Protein AF-A0A0M3HK36-F1 (afdb_monomer_lite)

Foldseek 3Di:
DDDDDPVQQDDQLLVCLLQQPLVSNVVCVVVPNDQCDAGNVRDGSLNSNVVCVVVVSHDPVCPVSSVVSSVVSVVNNVVVVPPD

Structure (mmCIF, N/CA/C/O backbone):
data_AF-A0A0M3HK36-F1
#
_entry.id   AF-A0A0M3HK36-F1
#
loop_
_atom_site.group_PDB
_atom_site.id
_atom_site.type_symbol
_atom_site.label_atom_id
_atom_site.label_alt_id
_atom_site.label_comp_id
_atom_site.label_asym_id
_atom_site.label_entity_id
_atom_site.label_seq_id
_atom_site.pdbx_PDB_ins_code
_atom_site.Cartn_x
_atom_site.Cartn_y
_atom_site.Cartn_z
_atom_site.occupancy
_atom_site.B_iso_or_equiv
_atom_site.auth_seq_id
_atom_site.auth_comp_id
_atom_site.auth_asym_id
_atom_site.auth_atom_id
_atom_site.pdbx_PDB_model_num
ATOM 1 N N . MET A 1 1 ? -14.779 -24.975 -14.064 1.00 36.94 1 MET A N 1
ATOM 2 C CA . MET A 1 1 ? -14.328 -23.834 -14.885 1.00 36.94 1 MET A CA 1
ATOM 3 C C . MET A 1 1 ? -14.228 -22.647 -13.951 1.00 36.94 1 MET A C 1
ATOM 5 O O . MET A 1 1 ? -15.251 -22.283 -13.388 1.00 36.94 1 MET A O 1
ATOM 9 N N . ALA A 1 2 ? -13.011 -22.175 -13.667 1.00 45.50 2 ALA A N 1
ATOM 10 C CA . ALA A 1 2 ? -12.784 -21.101 -12.703 1.00 45.50 2 ALA A CA 1
ATOM 11 C C . ALA A 1 2 ? -13.485 -19.824 -13.187 1.00 45.50 2 ALA A C 1
ATOM 13 O O . ALA A 1 2 ? -13.316 -19.399 -14.330 1.00 45.50 2 ALA A O 1
ATOM 14 N N . SER A 1 3 ? -14.364 -19.319 -12.334 1.00 42.84 3 SER A N 1
ATOM 15 C CA . SER A 1 3 ? -15.294 -18.223 -12.557 1.00 42.84 3 SER A CA 1
ATOM 16 C C . SER A 1 3 ? -14.582 -16.893 -12.790 1.00 42.84 3 SER A C 1
ATOM 18 O O . SER A 1 3 ? -13.516 -16.635 -12.246 1.00 42.84 3 SER A O 1
ATOM 20 N N . LEU A 1 4 ? -15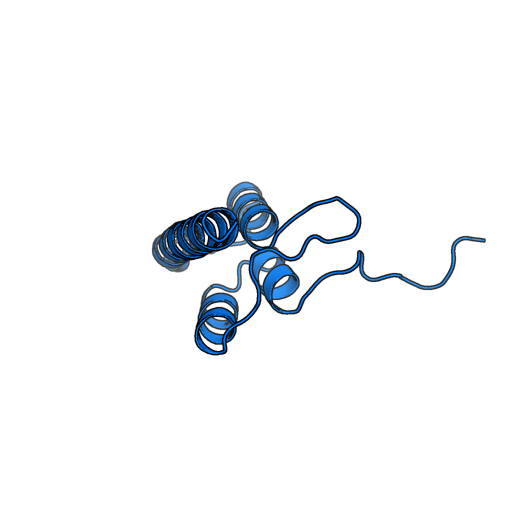.214 -16.062 -13.616 1.00 41.19 4 LEU A N 1
ATOM 21 C CA . LEU A 1 4 ? -14.923 -14.657 -13.893 1.00 41.19 4 LEU A CA 1
ATOM 22 C C . LEU A 1 4 ? -14.288 -13.920 -12.697 1.00 41.19 4 LEU A C 1
ATOM 24 O O . LEU A 1 4 ? -14.991 -13.593 -11.749 1.00 41.19 4 LEU A O 1
ATOM 28 N N . LYS A 1 5 ? -12.972 -13.673 -12.805 1.00 51.16 5 LYS A N 1
ATOM 29 C CA . LYS A 1 5 ? -12.168 -12.635 -12.131 1.00 51.16 5 LYS A CA 1
ATOM 30 C C . LYS A 1 5 ? -12.752 -12.138 -10.803 1.00 51.16 5 LYS A C 1
ATOM 32 O O . LYS A 1 5 ? -13.347 -11.063 -10.764 1.00 51.16 5 LYS A O 1
ATOM 37 N N . ASP A 1 6 ? -12.523 -12.865 -9.715 1.00 59.06 6 ASP A N 1
ATOM 38 C CA . ASP A 1 6 ? -12.407 -12.156 -8.444 1.00 59.06 6 ASP A CA 1
ATOM 39 C C . ASP A 1 6 ? -11.101 -11.342 -8.533 1.00 59.06 6 ASP A C 1
ATOM 41 O O . ASP A 1 6 ? -10.073 -11.841 -8.990 1.00 59.06 6 ASP A O 1
ATOM 45 N N . SER A 1 7 ? -11.161 -10.042 -8.254 1.00 62.19 7 SER A N 1
ATOM 46 C CA . SER A 1 7 ? -10.003 -9.144 -8.291 1.00 62.19 7 SER A CA 1
ATOM 47 C C . SER A 1 7 ? -9.142 -9.288 -7.030 1.00 62.19 7 SER A C 1
ATOM 49 O O . SER A 1 7 ? -8.726 -8.286 -6.461 1.00 62.19 7 SER A O 1
ATOM 51 N N . GLY A 1 8 ? -8.963 -10.510 -6.527 1.00 75.56 8 GLY A N 1
ATOM 52 C CA . GLY A 1 8 ? -8.206 -10.855 -5.326 1.00 75.56 8 GLY A CA 1
ATOM 53 C C . GLY A 1 8 ? -8.743 -10.244 -4.035 1.00 75.56 8 GLY A C 1
ATOM 54 O O . GLY A 1 8 ? -8.013 -10.174 -3.057 1.00 75.56 8 GLY A O 1
ATOM 55 N N . GLY A 1 9 ? -9.964 -9.697 -4.013 1.00 87.31 9 GLY A N 1
ATOM 56 C CA . GLY A 1 9 ? -10.445 -8.895 -2.879 1.00 87.31 9 GLY A CA 1
ATOM 57 C C . GLY A 1 9 ? -9.681 -7.577 -2.664 1.00 87.31 9 GLY A C 1
ATOM 58 O O . GLY A 1 9 ? -9.633 -7.078 -1.541 1.00 87.31 9 GLY A O 1
ATOM 59 N N . LEU A 1 10 ? -9.072 -7.013 -3.713 1.00 93.38 10 LEU A N 1
ATOM 60 C CA . LEU A 1 10 ? -8.306 -5.769 -3.616 1.00 93.38 10 LEU A CA 1
ATOM 61 C C . LEU A 1 10 ? -9.181 -4.555 -3.273 1.00 93.38 10 LEU A C 1
ATOM 63 O O . LEU A 1 10 ? -10.272 -4.357 -3.812 1.00 93.38 10 LEU A O 1
ATOM 67 N N . THR A 1 11 ? -8.652 -3.695 -2.404 1.00 96.31 11 THR A N 1
ATOM 68 C CA . THR A 1 11 ? -9.204 -2.365 -2.114 1.00 96.31 11 THR A CA 1
ATOM 69 C C . THR A 1 11 ? -8.604 -1.315 -3.059 1.00 96.31 11 THR A C 1
ATOM 71 O O . THR A 1 11 ? -7.518 -1.536 -3.600 1.00 96.31 11 THR A O 1
ATOM 74 N N . PRO A 1 12 ? -9.227 -0.129 -3.215 1.00 97.56 12 PRO A N 1
ATOM 75 C CA . PRO A 1 12 ? -8.626 0.959 -3.990 1.00 97.56 12 PRO A CA 1
ATOM 76 C C . PRO A 1 12 ? -7.224 1.353 -3.508 1.00 97.56 12 PRO A C 1
ATOM 78 O O . PRO A 1 12 ? -6.376 1.705 -4.321 1.00 97.56 12 PRO A O 1
ATOM 81 N N . LEU A 1 13 ? -6.970 1.267 -2.195 1.00 98.25 13 LEU A N 1
ATOM 82 C CA . LEU A 1 13 ? -5.653 1.555 -1.632 1.00 98.25 13 LEU A CA 1
ATOM 83 C C . LEU A 1 13 ? -4.626 0.489 -2.033 1.00 98.25 13 LEU A C 1
ATOM 85 O O . LEU A 1 13 ? -3.521 0.846 -2.417 1.00 98.25 13 LEU A O 1
ATOM 89 N N . MET A 1 14 ? -4.994 -0.797 -2.015 1.00 98.06 14 MET A N 1
ATOM 90 C CA . MET A 1 14 ? -4.102 -1.878 -2.460 1.00 98.06 14 MET A CA 1
ATOM 91 C C . MET A 1 14 ? -3.729 -1.740 -3.938 1.00 98.06 14 MET A C 1
ATOM 93 O O . MET A 1 14 ? -2.556 -1.853 -4.267 1.00 98.06 14 MET A O 1
ATOM 97 N N . GLU A 1 15 ? -4.693 -1.437 -4.813 1.00 97.50 15 GLU A N 1
ATOM 98 C CA . GLU A 1 15 ? -4.427 -1.222 -6.246 1.00 97.50 15 GLU A CA 1
ATOM 99 C C . GLU A 1 15 ? -3.487 -0.023 -6.474 1.00 97.50 15 GLU A C 1
ATOM 101 O O . GLU A 1 15 ? -2.583 -0.091 -7.304 1.00 97.50 15 GLU A O 1
ATOM 106 N N . ALA A 1 16 ? -3.662 1.075 -5.728 1.00 98.06 16 ALA A N 1
ATOM 107 C CA . ALA A 1 16 ? -2.763 2.228 -5.815 1.00 98.06 16 ALA A CA 1
ATOM 108 C C . ALA A 1 16 ? -1.334 1.878 -5.363 1.00 98.06 16 ALA A C 1
ATOM 110 O O . ALA A 1 16 ? -0.369 2.286 -6.013 1.00 98.06 16 ALA A O 1
ATOM 111 N N . CYS A 1 17 ? -1.207 1.093 -4.290 1.00 98.38 17 CYS A N 1
ATOM 112 C CA . CYS A 1 17 ? 0.073 0.612 -3.782 1.00 98.38 17 CYS A CA 1
ATOM 113 C C . CYS A 1 17 ? 0.764 -0.364 -4.742 1.00 98.38 17 CYS A C 1
ATOM 115 O O . CYS A 1 17 ? 1.962 -0.227 -4.965 1.00 98.38 17 CYS A O 1
ATOM 117 N N . ASP A 1 18 ? 0.022 -1.297 -5.344 1.00 97.31 18 ASP A N 1
ATOM 118 C CA . ASP A 1 18 ? 0.541 -2.264 -6.323 1.00 97.31 18 ASP A CA 1
ATOM 119 C C . ASP A 1 18 ? 1.111 -1.567 -7.568 1.00 97.31 18 ASP A C 1
ATOM 121 O O . ASP A 1 18 ? 2.150 -1.945 -8.107 1.00 97.31 18 ASP A O 1
ATOM 125 N N . ARG A 1 19 ? 0.473 -0.465 -7.977 1.00 96.94 19 ARG A N 1
ATOM 126 C CA . ARG A 1 19 ? 0.937 0.386 -9.081 1.00 96.94 19 ARG A CA 1
ATOM 127 C C . ARG A 1 19 ? 2.046 1.365 -8.697 1.00 96.94 19 ARG A C 1
ATOM 129 O O . ARG A 1 19 ? 2.391 2.201 -9.527 1.00 96.94 19 ARG A O 1
ATOM 136 N N . GLY A 1 20 ? 2.536 1.339 -7.456 1.00 96.88 20 GLY A N 1
ATOM 137 C CA . GLY A 1 20 ? 3.535 2.293 -6.966 1.00 96.88 20 GLY A CA 1
ATOM 138 C C . GLY A 1 20 ? 3.062 3.753 -6.958 1.00 96.88 20 GLY A C 1
ATOM 139 O O . GLY A 1 20 ? 3.873 4.664 -6.847 1.00 96.88 20 GLY A O 1
ATOM 140 N N . SER A 1 21 ? 1.754 4.004 -7.080 1.00 97.88 21 SER A N 1
ATOM 141 C CA . SER A 1 21 ? 1.192 5.350 -7.223 1.00 97.88 21 SER A CA 1
ATOM 142 C C . SER A 1 21 ? 1.110 6.048 -5.865 1.00 97.88 21 SER A C 1
ATOM 144 O O . SER A 1 21 ? 0.066 6.034 -5.201 1.00 97.88 21 SER A O 1
ATOM 146 N N . THR A 1 22 ? 2.210 6.669 -5.450 1.00 98.19 22 THR A N 1
ATOM 147 C CA . THR A 1 22 ? 2.358 7.355 -4.157 1.00 98.19 22 THR A CA 1
ATOM 148 C C . THR A 1 22 ? 1.315 8.456 -3.956 1.00 98.19 22 THR A C 1
ATOM 150 O O . THR A 1 22 ? 0.624 8.464 -2.940 1.00 98.19 22 THR A O 1
ATOM 153 N N . ALA A 1 23 ? 1.092 9.305 -4.963 1.00 98.25 23 ALA A N 1
ATOM 154 C CA . ALA A 1 23 ? 0.114 10.393 -4.901 1.00 98.25 23 ALA A CA 1
ATOM 155 C C . ALA A 1 23 ? -1.331 9.901 -4.684 1.00 98.25 23 ALA A C 1
ATOM 157 O O . ALA A 1 23 ? -2.085 10.480 -3.901 1.00 98.25 23 ALA A O 1
ATOM 158 N N . ILE A 1 24 ? -1.728 8.814 -5.357 1.00 98.44 24 ILE A N 1
ATOM 159 C CA . ILE A 1 24 ? -3.067 8.223 -5.191 1.00 98.44 24 ILE A CA 1
ATOM 160 C C . ILE A 1 24 ? -3.168 7.530 -3.830 1.00 98.44 24 ILE A C 1
ATOM 162 O O . ILE A 1 24 ? -4.189 7.649 -3.153 1.00 98.44 24 ILE A O 1
ATOM 166 N N . SER A 1 25 ? -2.109 6.835 -3.414 1.00 98.50 25 SER A N 1
ATOM 167 C CA . SER A 1 25 ? -2.046 6.168 -2.112 1.00 98.50 25 SER A CA 1
ATOM 168 C C . SER A 1 25 ? -2.206 7.173 -0.969 1.00 98.50 25 SER A C 1
ATOM 170 O O . SER A 1 25 ? -3.025 6.959 -0.075 1.00 98.50 25 SER A O 1
ATOM 172 N N . ASP A 1 26 ? -1.492 8.300 -1.029 1.00 98.44 26 ASP A N 1
ATOM 173 C CA . ASP A 1 26 ? -1.587 9.371 -0.036 1.00 98.44 26 ASP A CA 1
ATOM 174 C C . ASP A 1 26 ? -2.986 9.999 -0.009 1.00 98.44 26 ASP A C 1
ATOM 176 O O . ASP A 1 26 ? -3.587 10.129 1.058 1.00 98.44 26 ASP A O 1
ATOM 180 N N . LEU A 1 27 ? -3.562 10.290 -1.182 1.00 98.62 27 LEU A N 1
ATOM 181 C CA . LEU A 1 27 ? -4.929 10.798 -1.289 1.00 98.62 27 LEU A CA 1
ATOM 182 C C . LEU A 1 27 ? -5.927 9.855 -0.603 1.00 98.62 27 LEU A C 1
ATOM 184 O O . LEU A 1 27 ? -6.739 10.284 0.214 1.00 98.62 27 LEU A O 1
ATOM 188 N N . LEU A 1 28 ? -5.856 8.556 -0.889 1.00 98.50 28 LEU A N 1
ATOM 189 C CA . LEU A 1 28 ? -6.751 7.565 -0.293 1.00 98.50 28 LEU A CA 1
ATOM 190 C C . LEU A 1 28 ? -6.588 7.481 1.232 1.00 98.50 28 LEU A C 1
ATOM 192 O O . LEU A 1 28 ? -7.591 7.395 1.945 1.00 98.50 28 LEU A O 1
ATOM 196 N N . LEU A 1 29 ? -5.358 7.562 1.748 1.00 97.94 29 LEU A N 1
ATOM 197 C CA . LEU A 1 29 ? -5.108 7.619 3.191 1.00 97.94 29 LEU A CA 1
ATOM 198 C C . LEU A 1 29 ? -5.711 8.873 3.836 1.00 97.94 29 LEU A C 1
ATOM 200 O O . LEU A 1 29 ? -6.319 8.767 4.904 1.00 97.94 29 LEU A O 1
ATOM 204 N N . GLN A 1 30 ? -5.594 10.038 3.191 1.00 97.56 30 GLN A N 1
ATOM 205 C CA . GLN A 1 30 ? -6.205 11.285 3.668 1.00 97.56 30 GLN A CA 1
ATOM 206 C C . GLN A 1 30 ? -7.736 11.184 3.749 1.00 97.56 30 GLN A C 1
ATOM 208 O O . GLN A 1 30 ? -8.344 11.736 4.666 1.00 97.56 30 GLN A O 1
ATOM 213 N N . PHE A 1 31 ? -8.360 10.430 2.839 1.00 97.62 31 PHE A N 1
ATOM 214 C CA . PHE A 1 31 ? -9.802 10.153 2.846 1.00 97.62 31 PHE A CA 1
ATOM 215 C C . PHE A 1 31 ? -10.216 8.975 3.747 1.00 97.62 31 PHE A C 1
ATOM 217 O O . PHE A 1 31 ? -11.376 8.563 3.726 1.00 97.62 31 PHE A O 1
ATOM 224 N N . GLY A 1 32 ? -9.306 8.450 4.572 1.00 95.81 32 GLY A N 1
ATOM 225 C CA . GLY A 1 32 ? -9.626 7.432 5.573 1.00 95.81 32 GLY A CA 1
ATOM 226 C C . GLY A 1 32 ? -9.710 6.009 5.024 1.00 95.81 32 GLY A C 1
ATOM 227 O O . GLY A 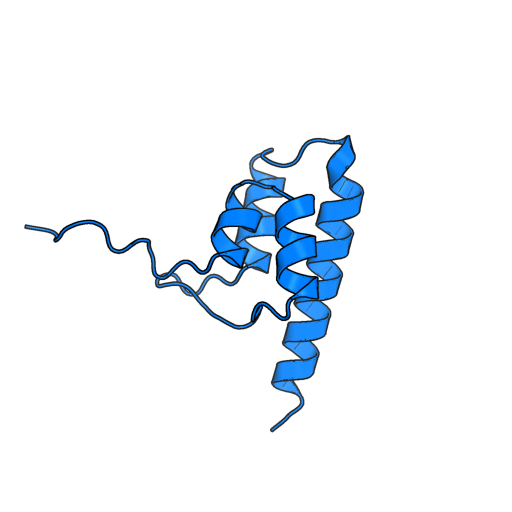1 32 ? -10.430 5.183 5.586 1.00 95.81 32 GLY A O 1
ATOM 228 N N . ALA A 1 33 ? -8.995 5.700 3.938 1.00 96.94 33 ALA A N 1
ATOM 229 C CA . ALA A 1 33 ? -8.879 4.327 3.460 1.00 96.94 33 ALA A CA 1
ATOM 230 C C . ALA A 1 33 ? -8.361 3.391 4.570 1.00 96.94 33 ALA A C 1
ATOM 232 O O . ALA A 1 33 ? -7.397 3.699 5.275 1.00 96.94 33 ALA A O 1
ATOM 233 N N . ASN A 1 34 ? -9.013 2.235 4.721 1.00 95.69 34 ASN A N 1
ATOM 234 C CA . ASN A 1 34 ? -8.670 1.267 5.756 1.00 95.69 34 ASN A CA 1
ATOM 235 C C . ASN A 1 34 ? -7.444 0.437 5.346 1.00 95.69 34 ASN A C 1
ATOM 237 O O . ASN A 1 34 ? -7.526 -0.400 4.447 1.00 95.69 34 ASN A O 1
ATOM 241 N N . VAL A 1 35 ? -6.329 0.649 6.047 1.00 96.94 35 VAL A N 1
ATOM 242 C CA . VAL A 1 35 ? -5.050 -0.042 5.814 1.00 96.94 35 VAL A CA 1
ATOM 243 C C . VAL A 1 35 ? -5.024 -1.485 6.331 1.00 96.94 35 VAL A C 1
ATOM 245 O O . VAL A 1 35 ? -4.176 -2.257 5.900 1.00 96.94 35 VAL A O 1
ATOM 248 N N . ALA A 1 36 ? -5.942 -1.851 7.235 1.00 96.00 36 ALA A N 1
ATOM 249 C CA . ALA A 1 36 ? -5.980 -3.157 7.899 1.00 96.00 36 ALA A CA 1
ATOM 250 C C . ALA A 1 36 ? -6.739 -4.231 7.110 1.00 96.00 36 ALA A C 1
ATOM 252 O O . ALA A 1 36 ? -6.754 -5.398 7.503 1.00 96.00 36 ALA A O 1
ATOM 253 N N . LEU A 1 37 ? -7.397 -3.850 6.011 1.00 95.44 37 LEU A N 1
ATOM 254 C CA . LEU A 1 37 ? -8.060 -4.814 5.144 1.00 95.44 37 LEU A CA 1
ATOM 255 C C . LEU A 1 37 ? -7.022 -5.726 4.495 1.00 95.44 37 LEU A C 1
ATOM 257 O O . LEU A 1 37 ? -5.939 -5.282 4.116 1.00 95.44 37 LEU A O 1
ATOM 261 N N . LYS A 1 38 ? -7.400 -6.993 4.347 1.00 95.56 38 LYS A N 1
ATOM 262 C CA . LYS A 1 38 ? -6.615 -8.015 3.670 1.00 95.56 38 LYS A CA 1
ATOM 263 C C . LYS A 1 38 ? -7.348 -8.504 2.436 1.00 95.56 38 LYS A C 1
ATOM 265 O O . LYS A 1 38 ? -8.573 -8.640 2.452 1.00 95.56 38 LYS A O 1
ATOM 270 N N . ASN A 1 39 ? -6.582 -8.732 1.381 1.00 94.44 39 ASN A N 1
ATOM 271 C CA . ASN A 1 39 ? -7.058 -9.354 0.158 1.00 94.44 39 ASN A CA 1
ATOM 272 C C . ASN A 1 39 ? -7.213 -10.885 0.376 1.00 94.44 39 ASN A C 1
ATOM 274 O O . ASN A 1 39 ? -7.020 -11.392 1.483 1.00 94.44 39 ASN A O 1
ATOM 278 N N . THR A 1 40 ? -7.562 -11.641 -0.665 1.00 94.69 40 THR A N 1
ATOM 279 C CA . THR A 1 40 ? -7.718 -13.109 -0.590 1.00 94.69 40 THR A CA 1
ATOM 280 C C . THR A 1 40 ? -6.421 -13.867 -0.297 1.00 94.69 40 THR A C 1
ATOM 282 O O . THR A 1 40 ? -6.488 -15.024 0.109 1.00 94.69 40 THR A O 1
ATOM 285 N N . ASP A 1 41 ? -5.266 -13.225 -0.479 1.00 94.06 41 ASP A N 1
ATOM 286 C CA . ASP A 1 41 ? -3.924 -13.760 -0.211 1.00 94.06 41 ASP A CA 1
ATOM 287 C C . ASP A 1 41 ? -3.356 -13.268 1.135 1.00 94.06 41 ASP A C 1
ATOM 289 O O . ASP A 1 41 ? -2.155 -13.365 1.382 1.00 94.06 41 ASP A O 1
ATOM 293 N N . ASP A 1 42 ? -4.211 -12.718 2.004 1.00 95.56 42 ASP A N 1
ATOM 294 C CA . ASP A 1 42 ? -3.854 -12.112 3.291 1.00 95.56 42 ASP A CA 1
ATOM 295 C C . ASP A 1 42 ? -2.953 -10.860 3.208 1.00 95.56 42 ASP A C 1
ATOM 297 O O . ASP A 1 42 ? -2.412 -10.419 4.228 1.00 95.56 42 ASP A O 1
ATOM 301 N N . TRP A 1 43 ? -2.824 -10.240 2.031 1.00 96.88 43 TRP A N 1
ATOM 302 C CA . TRP A 1 43 ? -2.013 -9.035 1.833 1.00 96.88 43 TRP A CA 1
ATOM 303 C C . TRP A 1 43 ? -2.778 -7.762 2.171 1.00 96.88 43 TRP A C 1
ATOM 305 O O . TRP A 1 43 ? -3.924 -7.564 1.756 1.00 96.88 43 TRP A O 1
ATOM 315 N N . THR A 1 44 ? -2.102 -6.867 2.882 1.00 97.44 44 THR A N 1
ATOM 316 C CA . THR A 1 44 ? -2.549 -5.500 3.167 1.00 97.44 44 THR A CA 1
ATOM 317 C C . THR A 1 44 ? -1.991 -4.511 2.141 1.00 97.44 44 THR A C 1
ATOM 319 O O . THR A 1 44 ? -1.118 -4.840 1.339 1.00 97.44 44 THR A O 1
ATOM 322 N N . ALA A 1 45 ? -2.443 -3.255 2.184 1.00 97.88 45 ALA A N 1
ATOM 323 C CA . ALA A 1 45 ? -1.907 -2.207 1.310 1.00 97.88 45 ALA A CA 1
ATOM 324 C C . ALA A 1 45 ? -0.384 -2.001 1.456 1.00 97.88 45 ALA A C 1
ATOM 326 O O . ALA A 1 45 ? 0.298 -1.772 0.456 1.00 97.88 45 ALA A O 1
ATOM 327 N N . VAL A 1 46 ? 0.168 -2.126 2.673 1.00 98.19 46 VAL A N 1
ATOM 328 C CA . VAL A 1 46 ? 1.615 -1.947 2.886 1.00 98.19 46 VAL A CA 1
ATOM 329 C C . VAL A 1 46 ? 2.432 -3.087 2.270 1.00 98.19 46 VAL A C 1
ATOM 331 O O . VAL A 1 46 ? 3.543 -2.850 1.795 1.00 98.19 46 VAL A O 1
ATOM 334 N N . ASP A 1 47 ? 1.874 -4.301 2.208 1.00 98.25 47 ASP A N 1
ATOM 335 C CA . ASP A 1 47 ? 2.516 -5.448 1.555 1.00 98.25 47 ASP A CA 1
ATOM 336 C C . ASP A 1 47 ? 2.626 -5.222 0.043 1.00 98.25 47 ASP A C 1
ATOM 338 O O . ASP A 1 47 ? 3.701 -5.401 -0.533 1.00 98.25 47 ASP A O 1
ATOM 342 N N . PHE A 1 48 ? 1.557 -4.714 -0.582 1.00 98.31 48 PHE A N 1
ATOM 343 C CA . PHE A 1 48 ? 1.576 -4.316 -1.993 1.00 98.31 48 PHE A CA 1
ATOM 344 C C . PHE A 1 48 ? 2.597 -3.211 -2.270 1.00 98.31 48 PHE A C 1
ATOM 346 O O . PHE A 1 48 ? 3.371 -3.330 -3.217 1.00 98.31 48 PHE A O 1
ATOM 353 N N . LEU A 1 49 ? 2.664 -2.171 -1.431 1.00 98.44 49 LEU A N 1
ATOM 354 C CA . LEU A 1 49 ? 3.612 -1.071 -1.640 1.00 98.44 49 LEU A CA 1
ATOM 355 C C . LEU A 1 49 ? 5.071 -1.539 -1.509 1.00 98.44 49 LEU A C 1
ATOM 357 O O . LEU A 1 49 ? 5.928 -1.148 -2.300 1.00 98.44 49 LEU A O 1
ATOM 361 N N . ARG A 1 50 ? 5.361 -2.425 -0.549 1.00 98.44 50 ARG A N 1
ATOM 362 C CA . ARG A 1 50 ? 6.685 -3.054 -0.413 1.00 98.44 50 ARG A CA 1
ATOM 363 C C . ARG A 1 50 ? 7.046 -3.899 -1.626 1.00 98.44 50 ARG A C 1
ATOM 365 O O . ARG A 1 50 ? 8.181 -3.828 -2.097 1.00 98.44 50 ARG A O 1
ATOM 372 N N . ASN A 1 51 ? 6.094 -4.684 -2.127 1.00 98.19 51 ASN A N 1
ATOM 373 C CA . ASN A 1 51 ? 6.291 -5.475 -3.333 1.00 98.19 51 ASN A CA 1
ATOM 374 C C . ASN A 1 51 ? 6.571 -4.568 -4.541 1.00 98.19 51 ASN A C 1
ATOM 376 O O . ASN A 1 51 ? 7.558 -4.792 -5.238 1.00 98.19 51 ASN A O 1
ATOM 380 N N . ALA A 1 52 ? 5.781 -3.507 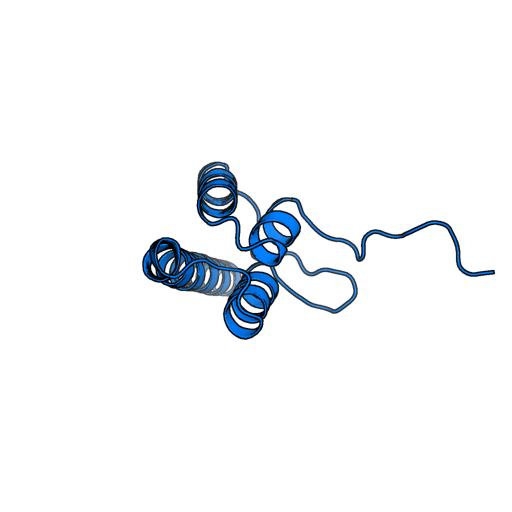-4.728 1.00 97.88 52 ALA A N 1
ATOM 381 C CA . ALA A 1 52 ? 5.956 -2.522 -5.792 1.00 97.88 52 ALA A CA 1
ATOM 382 C C . ALA A 1 52 ? 7.359 -1.889 -5.772 1.00 97.88 52 ALA A C 1
ATOM 384 O O . ALA A 1 52 ? 8.020 -1.829 -6.807 1.00 97.88 52 ALA A O 1
ATOM 385 N N . ILE A 1 53 ? 7.867 -1.505 -4.596 1.00 97.81 53 ILE A N 1
ATOM 386 C CA . ILE A 1 53 ? 9.254 -1.034 -4.446 1.00 97.81 53 ILE A CA 1
ATOM 387 C C . ILE A 1 53 ? 10.250 -2.129 -4.851 1.00 97.81 53 ILE A C 1
ATOM 389 O O . ILE A 1 53 ? 11.160 -1.879 -5.640 1.00 97.81 53 ILE A O 1
ATOM 393 N N . SER A 1 54 ? 10.075 -3.353 -4.343 1.00 97.75 54 SER A N 1
ATOM 394 C CA . SER A 1 54 ? 10.989 -4.468 -4.622 1.00 97.75 54 SER A CA 1
ATOM 395 C C . SER A 1 54 ? 11.074 -4.823 -6.107 1.00 97.75 54 SER A C 1
ATOM 397 O O . SER A 1 54 ? 12.116 -5.311 -6.546 1.00 97.75 54 SER A O 1
ATOM 399 N N . VAL A 1 55 ? 9.993 -4.631 -6.866 1.00 97.12 55 VAL A N 1
ATOM 400 C CA . VAL A 1 55 ? 9.946 -4.920 -8.307 1.00 97.12 55 VAL A CA 1
ATOM 401 C C . VAL A 1 55 ? 10.209 -3.689 -9.184 1.00 97.12 55 VAL A C 1
ATOM 403 O O . VAL A 1 55 ? 10.164 -3.806 -10.406 1.00 97.12 55 VAL A O 1
ATOM 406 N N . GLY A 1 56 ? 10.518 -2.532 -8.587 1.00 96.75 56 GLY A N 1
ATOM 407 C CA . GLY A 1 56 ? 10.875 -1.309 -9.314 1.00 96.75 56 GLY A CA 1
ATOM 408 C C . GLY A 1 56 ? 9.690 -0.580 -9.954 1.00 96.75 56 GLY A C 1
ATOM 409 O O . GLY A 1 56 ? 9.853 0.032 -11.003 1.00 96.75 56 GLY A O 1
ATOM 410 N N . MET A 1 57 ? 8.499 -0.666 -9.355 1.00 97.19 57 MET A N 1
ATOM 411 C CA . MET A 1 57 ? 7.293 0.051 -9.803 1.00 97.19 57 MET A CA 1
ATOM 412 C C . MET A 1 57 ? 7.210 1.491 -9.281 1.00 97.19 57 MET A C 1
ATOM 414 O O . MET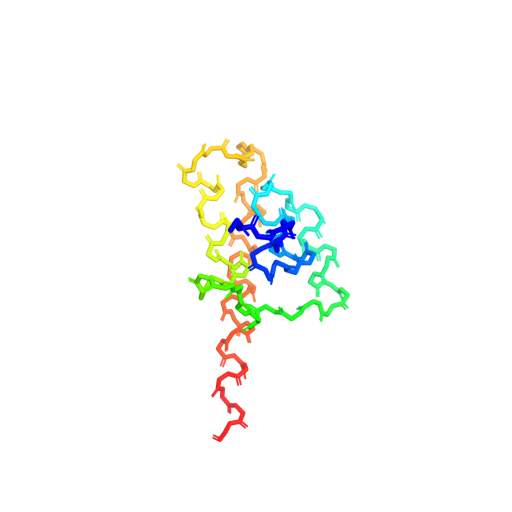 A 1 57 ? 6.335 2.236 -9.710 1.00 97.19 57 MET A O 1
ATOM 418 N N . VAL A 1 58 ? 8.070 1.865 -8.331 1.00 97.25 58 VAL A N 1
ATOM 419 C CA . VAL A 1 58 ? 8.147 3.217 -7.766 1.00 97.25 58 VAL A CA 1
ATOM 420 C C . VAL A 1 58 ? 9.377 3.904 -8.345 1.00 97.25 58 VAL A C 1
ATOM 422 O O . VAL A 1 58 ? 10.488 3.384 -8.217 1.00 97.25 58 VAL A O 1
ATOM 425 N N . ASP A 1 59 ? 9.175 5.061 -8.971 1.00 94.69 59 ASP A N 1
ATOM 426 C CA . ASP A 1 59 ? 10.259 5.871 -9.521 1.00 94.69 59 ASP A CA 1
ATOM 427 C C . ASP A 1 59 ? 11.154 6.424 -8.398 1.00 94.69 59 ASP A C 1
ATOM 429 O O . ASP A 1 59 ? 10.702 6.680 -7.281 1.00 94.69 59 ASP A O 1
ATOM 433 N N . GLU A 1 60 ? 12.445 6.638 -8.679 1.00 95.12 60 GLU A N 1
ATOM 434 C CA . GLU A 1 60 ? 13.419 7.097 -7.672 1.00 95.12 60 GLU A CA 1
ATOM 435 C C . GLU A 1 60 ? 13.002 8.409 -6.983 1.00 95.12 60 GLU A C 1
ATOM 437 O O . GLU A 1 60 ? 13.277 8.602 -5.797 1.00 95.12 60 GLU A O 1
ATOM 442 N N . GLU A 1 61 ? 12.306 9.296 -7.701 1.00 96.56 61 GLU A N 1
ATOM 443 C CA . GLU A 1 61 ? 11.781 10.557 -7.161 1.00 96.56 61 GLU A CA 1
ATOM 444 C C . GLU A 1 61 ? 10.651 10.357 -6.139 1.00 96.56 61 GLU A C 1
ATOM 446 O O . GLU A 1 61 ? 10.530 11.135 -5.190 1.00 96.56 61 GLU A O 1
ATOM 451 N N . ASP A 1 62 ? 9.896 9.267 -6.270 1.00 97.00 62 ASP A N 1
ATOM 452 C CA . ASP A 1 62 ? 8.779 8.899 -5.403 1.00 97.00 62 ASP A CA 1
ATOM 453 C C . ASP A 1 62 ? 9.197 7.986 -4.238 1.00 97.00 62 ASP A C 1
ATOM 455 O O . ASP A 1 62 ? 8.410 7.726 -3.327 1.00 97.00 62 ASP A O 1
ATOM 459 N N . MET A 1 63 ? 10.447 7.516 -4.191 1.00 97.62 63 MET A N 1
ATOM 460 C CA . MET A 1 63 ? 10.899 6.579 -3.154 1.00 97.62 63 MET A CA 1
ATOM 461 C C . MET A 1 63 ? 10.799 7.147 -1.735 1.00 97.62 63 MET A C 1
ATOM 463 O O . MET A 1 63 ? 10.357 6.456 -0.816 1.00 97.62 63 MET A O 1
ATOM 467 N N . SER A 1 64 ? 11.145 8.426 -1.549 1.00 97.81 64 SER A N 1
ATOM 468 C CA . SER A 1 64 ? 11.008 9.088 -0.239 1.00 97.81 64 SER A CA 1
ATOM 469 C C . SER A 1 64 ? 9.542 9.166 0.209 1.00 97.81 64 SER A C 1
ATOM 471 O O . SER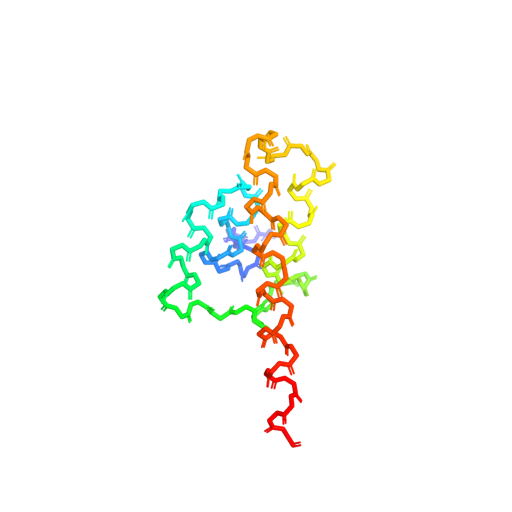 A 1 64 ? 9.233 9.047 1.397 1.00 97.81 64 SER A O 1
ATOM 473 N N . GLU A 1 65 ? 8.636 9.341 -0.752 1.00 98.38 65 GLU A N 1
ATOM 474 C CA . GLU A 1 65 ? 7.194 9.385 -0.539 1.00 98.38 65 GLU A CA 1
ATOM 475 C C . GLU A 1 65 ? 6.654 7.998 -0.173 1.00 98.38 65 GLU A C 1
ATOM 477 O O . GLU A 1 65 ? 5.952 7.841 0.829 1.00 98.38 65 GLU A O 1
ATOM 482 N N . ALA A 1 66 ? 7.049 6.972 -0.928 1.00 98.25 66 ALA A N 1
ATOM 483 C CA . ALA A 1 66 ? 6.672 5.587 -0.682 1.00 98.25 66 ALA A CA 1
ATOM 484 C C . ALA A 1 66 ? 7.145 5.099 0.698 1.00 98.25 66 ALA A C 1
ATOM 486 O O . ALA A 1 66 ? 6.370 4.493 1.440 1.00 98.25 66 ALA A O 1
ATOM 487 N N . GLU A 1 67 ? 8.377 5.428 1.102 1.00 98.25 67 GLU A N 1
ATOM 488 C CA . GLU A 1 67 ? 8.879 5.120 2.445 1.00 98.25 67 GLU A CA 1
ATOM 489 C C . GLU A 1 67 ? 8.084 5.828 3.549 1.00 98.25 67 GLU A C 1
ATOM 491 O O . GLU A 1 67 ? 7.824 5.229 4.601 1.00 98.25 67 GLU A O 1
ATOM 496 N N . ARG A 1 68 ? 7.664 7.085 3.333 1.00 98.56 68 ARG A N 1
ATOM 497 C CA . ARG A 1 68 ? 6.780 7.773 4.286 1.00 98.56 68 ARG A CA 1
ATOM 498 C C . ARG A 1 68 ? 5.441 7.049 4.392 1.00 98.56 68 ARG A C 1
ATOM 500 O O . ARG A 1 68 ? 4.972 6.815 5.505 1.00 98.56 68 ARG A O 1
ATOM 507 N N . LEU A 1 69 ? 4.839 6.690 3.260 1.00 98.50 69 LEU A N 1
ATOM 508 C CA . LEU A 1 69 ? 3.551 6.000 3.211 1.00 98.50 69 LEU A CA 1
ATOM 509 C C . LEU A 1 69 ? 3.599 4.651 3.933 1.00 98.50 69 LEU A C 1
ATOM 511 O O . LEU A 1 69 ? 2.681 4.357 4.696 1.00 98.50 69 LEU A O 1
ATOM 515 N N . ILE A 1 70 ? 4.689 3.887 3.788 1.00 98.31 70 ILE A N 1
ATOM 516 C CA . ILE A 1 70 ? 4.904 2.646 4.551 1.00 98.31 70 ILE A CA 1
ATOM 517 C C . ILE A 1 70 ? 4.811 2.918 6.054 1.00 98.31 70 ILE A C 1
ATOM 519 O O . ILE A 1 70 ? 4.024 2.266 6.738 1.00 98.31 70 ILE A O 1
ATOM 523 N N . ARG A 1 71 ? 5.551 3.911 6.564 1.00 98.19 71 ARG A N 1
ATOM 524 C CA . ARG A 1 71 ? 5.539 4.246 7.999 1.00 98.19 71 ARG A CA 1
ATOM 525 C C . ARG A 1 71 ? 4.141 4.637 8.478 1.00 98.19 71 ARG A C 1
ATOM 527 O O . ARG A 1 71 ? 3.695 4.142 9.506 1.00 98.19 71 ARG A O 1
ATOM 534 N N . VAL A 1 72 ? 3.428 5.461 7.704 1.00 97.44 72 VAL A N 1
ATOM 535 C CA . VAL A 1 72 ? 2.053 5.885 8.026 1.00 97.44 72 VAL A CA 1
ATOM 536 C C . VAL A 1 72 ? 1.094 4.694 8.090 1.00 97.44 72 VAL A C 1
ATOM 538 O O . VAL A 1 72 ? 0.261 4.623 8.994 1.00 97.44 72 VAL A O 1
ATOM 541 N N . MET A 1 73 ? 1.183 3.763 7.139 1.00 97.19 73 MET A N 1
ATOM 542 C CA . MET A 1 73 ? 0.337 2.568 7.134 1.00 97.19 73 MET A CA 1
ATOM 543 C C . MET A 1 73 ? 0.651 1.659 8.325 1.00 97.19 73 MET A C 1
ATOM 545 O O . MET A 1 73 ? -0.273 1.187 8.981 1.00 97.19 73 MET A O 1
ATOM 549 N N . GLU A 1 74 ? 1.929 1.457 8.653 1.00 96.19 74 GLU A N 1
ATOM 550 C CA . GLU A 1 74 ? 2.345 0.664 9.815 1.00 96.19 74 GLU A CA 1
ATOM 551 C C . GLU A 1 74 ? 1.900 1.274 11.146 1.00 96.19 74 GLU A C 1
ATOM 553 O O . GLU A 1 74 ? 1.437 0.548 12.025 1.00 96.19 74 GLU A O 1
ATOM 558 N N . ASP A 1 75 ? 2.007 2.595 11.297 1.00 95.25 75 ASP A N 1
ATOM 559 C CA . ASP A 1 75 ? 1.509 3.305 12.478 1.00 95.25 75 ASP A CA 1
ATOM 560 C C . ASP A 1 75 ? 0.007 3.070 12.662 1.00 95.25 75 ASP A C 1
ATOM 562 O O . ASP A 1 75 ? -0.431 2.668 13.739 1.00 95.25 75 ASP A O 1
ATOM 566 N N . LYS A 1 76 ? -0.772 3.207 11.585 1.00 93.75 76 LYS A N 1
ATOM 567 C CA . LYS A 1 76 ? -2.220 2.960 11.602 1.00 93.75 76 LYS A CA 1
ATOM 568 C C . LYS A 1 76 ? -2.585 1.505 11.904 1.00 93.75 76 LYS A C 1
ATOM 570 O O . LYS A 1 76 ? -3.582 1.267 12.581 1.00 93.75 76 LYS A O 1
ATOM 575 N N . LEU A 1 77 ? -1.802 0.538 11.419 1.00 91.69 77 LEU A N 1
ATOM 576 C CA . LEU A 1 77 ? -1.992 -0.876 11.759 1.00 91.69 77 LEU A CA 1
ATOM 577 C C . LEU A 1 77 ? -1.771 -1.108 13.260 1.00 91.69 77 LEU A C 1
ATOM 579 O O . LEU A 1 77 ? -2.617 -1.711 13.915 1.00 91.69 77 LEU A O 1
ATOM 583 N N . ARG A 1 78 ? -0.693 -0.545 13.824 1.00 90.38 78 ARG A N 1
ATOM 584 C CA . ARG A 1 78 ? -0.412 -0.625 15.267 1.00 90.38 78 ARG A CA 1
ATOM 585 C C . ARG A 1 78 ? -1.497 0.035 16.113 1.00 90.38 78 ARG A C 1
ATOM 587 O O . ARG A 1 78 ? -1.876 -0.512 17.140 1.00 90.38 78 ARG A O 1
ATOM 594 N N . GLU A 1 79 ? -1.998 1.196 15.699 1.00 83.56 79 GLU A N 1
ATOM 595 C CA . GLU A 1 79 ? -3.096 1.885 16.388 1.00 83.56 79 GLU A CA 1
ATOM 596 C C . GLU A 1 79 ? -4.392 1.061 16.378 1.00 83.56 79 GLU A C 1
ATOM 598 O O . GLU A 1 79 ? -5.098 1.023 17.385 1.00 83.56 79 GLU A O 1
ATOM 603 N N . GLY A 1 80 ? -4.689 0.376 15.268 1.00 68.62 80 GLY A N 1
ATOM 604 C CA . GLY A 1 80 ? -5.852 -0.506 15.149 1.00 68.62 80 GLY A CA 1
ATOM 605 C C . GLY A 1 80 ? -5.779 -1.740 16.054 1.00 68.62 80 GLY A C 1
ATOM 606 O O . GLY A 1 80 ? -6.800 -2.152 16.604 1.00 68.62 80 GLY A O 1
ATOM 607 N N . ASP A 1 81 ? -4.579 -2.284 16.262 1.00 62.28 81 ASP A N 1
ATOM 608 C CA . ASP A 1 81 ? -4.348 -3.450 17.123 1.00 62.28 81 ASP A CA 1
ATOM 609 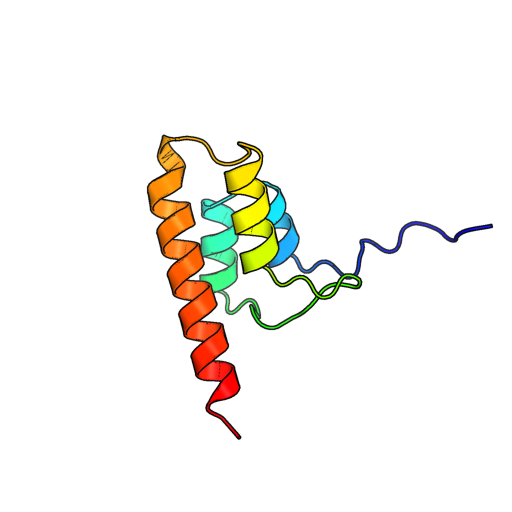C C . ASP A 1 81 ? -4.398 -3.116 18.629 1.00 62.28 81 ASP A C 1
ATOM 611 O O . ASP A 1 81 ? -4.608 -4.006 19.453 1.00 62.28 81 ASP A O 1
ATOM 615 N N . LEU A 1 82 ? -4.242 -1.840 19.007 1.00 58.22 82 LEU A N 1
ATOM 616 C CA . LEU A 1 82 ? -4.255 -1.377 20.405 1.00 58.22 82 LEU A CA 1
ATOM 617 C C . LEU A 1 82 ? -5.663 -1.101 20.971 1.00 58.22 82 LEU A C 1
ATOM 619 O O . LEU A 1 82 ? -5.779 -0.721 22.136 1.00 58.22 82 LEU A O 1
ATOM 623 N N . LEU A 1 83 ? -6.731 -1.270 20.182 1.00 52.47 83 LEU A N 1
ATOM 624 C CA . LEU A 1 83 ? -8.116 -0.979 20.592 1.00 52.47 83 LEU A CA 1
ATOM 625 C C . LEU A 1 83 ? -8.897 -2.189 21.154 1.00 52.47 83 LEU A C 1
ATOM 627 O O . LEU A 1 83 ? -10.129 -2.154 21.167 1.00 52.47 83 LEU A O 1
ATOM 631 N N . TYR A 1 84 ? -8.212 -3.223 21.656 1.00 42.84 84 TYR A N 1
ATOM 632 C CA . TYR A 1 84 ? -8.827 -4.397 22.299 1.00 42.84 84 TYR A CA 1
ATOM 633 C C . TYR A 1 84 ? -8.494 -4.513 23.788 1.00 42.84 84 TYR A C 1
ATOM 635 O O . TYR A 1 84 ? -7.297 -4.438 24.143 1.00 42.84 84 TYR A O 1
#

Organism: Ascaris lumbricoides (NCBI:txid6252)

pLDDT: mean 90.03, std 16.31, range [36.94, 98.62]

Sequence (84 aa):
MASLKDSGGLTPLMEACDRGSTAISDLLLQFGANVALKNTDDWTAVDFLRNAISVGMVDEEDMSEAERLIRVMEDKLREGDLLY

Radius of gyration: 13.25 Å; chains: 1; bounding box: 29×35×37 Å

Secondary structure (DSSP, 8-state):
---S---TT--HHHHHHHTT-HHHHHHHHHTT--TT---TTS--HHHHHHHHHHTT-S-TTTHHHHHHHHHHHHHHHHHHHT--

InterPro domains:
  IPR002110 Ankyrin repeat [PF00023] (9-39)
  IPR002110 Ankyrin repeat [PS50088] (8-40)
  IPR036770 Ankyrin repeat-containing domain superfamily [G3DSA:1.25.40.20] (2-77)
  IPR036770 Ankyrin repeat-containing domain superfamily [SSF48403] (4-49)